Protein AF-A0A8J6E5R3-F1 (afdb_monomer_lite)

pLDDT: mean 82.06, std 11.34, range [52.12, 96.69]

Structure (mmCIF, N/CA/C/O backbone):
data_AF-A0A8J6E5R3-F1
#
_entry.id   AF-A0A8J6E5R3-F1
#
loop_
_atom_site.group_PDB
_atom_site.id
_atom_site.type_symbol
_atom_site.label_atom_id
_atom_site.label_alt_id
_atom_site.label_comp_id
_atom_site.label_asym_id
_atom_site.label_entity_id
_atom_site.label_seq_id
_atom_site.pdbx_PDB_ins_code
_atom_site.Cartn_x
_atom_site.Cartn_y
_atom_site.Cartn_z
_atom_site.occupancy
_atom_site.B_iso_or_equiv
_atom_site.auth_seq_id
_atom_site.auth_comp_id
_atom_site.auth_asym_id
_atom_site.auth_atom_id
_atom_site.pdbx_PDB_model_num
ATOM 1 N N . MET A 1 1 ? -7.416 17.838 -6.329 1.00 61.84 1 MET A N 1
ATOM 2 C CA . MET A 1 1 ? -8.861 17.955 -6.005 1.00 61.84 1 MET A CA 1
ATOM 3 C C . MET A 1 1 ? -9.463 16.686 -5.401 1.00 61.84 1 MET A C 1
ATOM 5 O O . MET A 1 1 ? -10.336 16.827 -4.559 1.00 61.84 1 MET A O 1
ATOM 9 N N . LEU A 1 2 ? -9.018 15.472 -5.758 1.00 75.62 2 LEU A N 1
ATOM 10 C CA . LEU A 1 2 ? -9.624 14.240 -5.230 1.00 75.62 2 LEU A CA 1
ATOM 11 C C . LEU A 1 2 ? -9.575 14.128 -3.698 1.00 75.62 2 LEU A C 1
ATOM 13 O O . LEU A 1 2 ? -10.594 13.839 -3.085 1.00 75.62 2 LEU A O 1
ATOM 17 N N . TRP A 1 3 ? -8.425 14.395 -3.077 1.00 79.75 3 TRP A N 1
ATOM 18 C CA . TRP A 1 3 ? -8.278 14.293 -1.622 1.00 79.75 3 TRP A CA 1
ATOM 19 C C . TRP A 1 3 ? -9.214 15.217 -0.845 1.00 79.75 3 TRP A C 1
ATOM 21 O O . TRP A 1 3 ? -9.721 14.836 0.202 1.00 79.75 3 TRP A O 1
ATOM 31 N N . ALA A 1 4 ? -9.521 16.390 -1.402 1.00 78.50 4 ALA A N 1
ATOM 32 C CA . ALA A 1 4 ? -10.511 17.294 -0.828 1.00 78.50 4 ALA A CA 1
ATOM 33 C C . ALA A 1 4 ? -11.930 16.700 -0.888 1.00 78.50 4 ALA A C 1
ATOM 35 O O . ALA A 1 4 ? -12.687 16.835 0.066 1.00 78.50 4 ALA A O 1
ATOM 36 N N . ALA A 1 5 ? -12.275 16.001 -1.976 1.00 78.38 5 ALA A N 1
ATOM 37 C CA . ALA A 1 5 ? -13.554 15.301 -2.098 1.00 78.38 5 ALA A CA 1
ATOM 38 C C . ALA A 1 5 ? -13.620 14.047 -1.211 1.00 78.38 5 ALA A C 1
ATOM 40 O O . ALA A 1 5 ? -14.664 13.748 -0.651 1.00 78.38 5 ALA A O 1
ATOM 41 N N . LEU A 1 6 ? -12.516 13.318 -1.035 1.00 77.00 6 LEU A N 1
ATOM 42 C CA . LEU A 1 6 ? -12.463 12.184 -0.106 1.00 77.00 6 LEU A CA 1
ATOM 43 C C . LEU A 1 6 ? -12.460 12.624 1.362 1.00 77.00 6 LEU A C 1
ATOM 45 O O . LEU A 1 6 ? -12.917 11.867 2.206 1.00 77.00 6 LEU A O 1
ATOM 49 N N . GLY A 1 7 ? -12.049 13.857 1.671 1.00 73.25 7 GLY A N 1
ATOM 50 C CA . GLY A 1 7 ? -12.169 14.431 3.014 1.00 73.25 7 GLY A CA 1
ATOM 51 C C . GLY A 1 7 ? -13.616 14.581 3.502 1.00 73.25 7 GLY A C 1
ATOM 52 O O . GLY A 1 7 ? -13.850 14.618 4.705 1.00 73.25 7 GLY A O 1
ATOM 53 N N . THR A 1 8 ? -14.606 14.607 2.600 1.00 80.88 8 THR A N 1
ATOM 54 C CA . THR A 1 8 ? -16.035 14.532 2.974 1.00 80.88 8 THR A CA 1
ATOM 55 C C . THR A 1 8 ? -16.535 13.088 3.137 1.00 80.88 8 THR A C 1
ATOM 57 O O . THR A 1 8 ? -17.680 12.873 3.520 1.00 80.88 8 THR A O 1
ATOM 60 N N . TYR A 1 9 ? -15.668 12.134 2.780 1.00 82.25 9 TYR A N 1
ATOM 61 C CA . TYR A 1 9 ? -15.723 10.667 2.742 1.00 82.25 9 TYR A CA 1
ATOM 62 C C . TYR A 1 9 ? -15.114 9.887 3.926 1.00 82.25 9 TYR A C 1
ATOM 64 O O . TYR A 1 9 ? -14.392 8.936 3.621 1.00 82.25 9 TYR A O 1
ATOM 72 N N . PRO A 1 10 ? -15.299 10.217 5.222 1.00 78.50 10 PRO A N 1
ATOM 73 C CA . PRO A 1 10 ? -14.449 9.667 6.294 1.00 78.50 10 PRO A CA 1
ATOM 74 C C . PRO A 1 10 ? -14.535 8.136 6.455 1.00 78.50 10 PRO A C 1
ATOM 76 O O . PRO A 1 10 ? -13.581 7.500 6.902 1.00 78.50 10 PRO A O 1
ATOM 79 N N . ASP A 1 11 ? -15.645 7.530 6.032 1.00 89.19 11 ASP A N 1
ATOM 80 C CA . ASP A 1 11 ? -15.902 6.092 6.169 1.00 89.19 11 ASP A CA 1
ATOM 81 C C . ASP A 1 11 ? -15.591 5.289 4.894 1.00 89.19 11 ASP A C 1
ATOM 83 O O . ASP A 1 11 ? -16.011 4.138 4.753 1.00 89.19 11 ASP A O 1
ATOM 87 N N . VAL A 1 12 ? -14.879 5.873 3.921 1.00 91.62 12 VAL A N 1
ATOM 88 C CA . VAL A 1 12 ? -14.514 5.159 2.689 1.00 91.62 12 VAL A CA 1
ATOM 89 C C . VAL A 1 12 ? -13.593 3.990 3.021 1.00 91.62 12 VAL A C 1
ATOM 91 O O . VAL A 1 12 ? -12.424 4.160 3.352 1.00 91.62 12 VAL A O 1
ATOM 94 N N . GLN A 1 13 ? -14.120 2.778 2.854 1.00 94.88 13 GLN A N 1
ATOM 95 C CA . GLN A 1 13 ? -13.369 1.540 3.066 1.00 94.88 13 GLN A CA 1
ATOM 96 C C . GLN A 1 13 ? -12.666 1.036 1.811 1.00 94.88 13 GLN A C 1
ATOM 98 O O . GLN A 1 13 ? -11.747 0.223 1.889 1.00 94.88 13 GLN A O 1
ATOM 103 N N . THR A 1 14 ? -13.123 1.450 0.632 1.00 94.31 14 THR A N 1
ATOM 104 C CA . THR A 1 14 ? -12.598 0.961 -0.643 1.00 94.31 14 THR A CA 1
ATOM 105 C C . THR A 1 14 ? -12.418 2.116 -1.604 1.00 94.31 14 THR A C 1
ATOM 107 O O . THR A 1 14 ? -13.373 2.823 -1.915 1.00 94.31 14 THR A O 1
ATOM 110 N N . LEU A 1 15 ? -11.192 2.269 -2.093 1.00 91.31 15 LEU A N 1
ATOM 111 C CA . LEU A 1 15 ? -10.828 3.258 -3.093 1.00 91.31 15 LEU A CA 1
ATOM 112 C C . LEU A 1 15 ? -10.280 2.531 -4.318 1.00 91.31 15 LEU A C 1
ATOM 114 O O . LEU A 1 15 ? -9.306 1.782 -4.224 1.00 91.31 15 LEU A O 1
ATOM 118 N N . ALA A 1 16 ? -10.914 2.754 -5.464 1.00 91.12 16 ALA A N 1
ATOM 119 C CA . ALA A 1 16 ? -10.461 2.245 -6.748 1.00 91.12 16 ALA A CA 1
ATOM 120 C C . ALA A 1 16 ? -10.243 3.414 -7.709 1.00 91.12 16 ALA A C 1
ATOM 122 O O . ALA A 1 16 ? -11.154 4.210 -7.932 1.00 91.12 16 ALA A O 1
ATOM 123 N N . VAL A 1 17 ? -9.039 3.515 -8.271 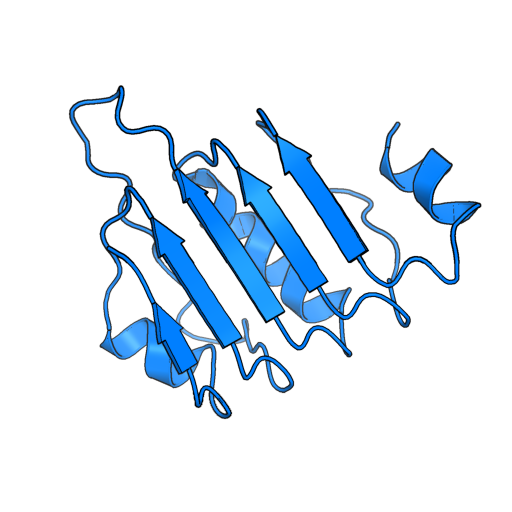1.00 85.12 17 VAL A N 1
ATOM 124 C CA . VAL A 1 17 ? -8.651 4.573 -9.212 1.00 85.12 17 VAL A CA 1
ATOM 125 C C . VAL A 1 17 ? -8.030 3.928 -10.448 1.00 85.12 17 VAL A C 1
ATOM 127 O O . VAL A 1 17 ? -7.215 3.017 -10.334 1.00 85.12 17 VAL A O 1
ATOM 130 N N . THR A 1 18 ? -8.441 4.376 -11.634 1.00 81.94 18 THR A N 1
ATOM 131 C CA . THR A 1 18 ? -7.933 3.909 -12.937 1.00 81.94 18 THR A CA 1
ATOM 132 C C . THR A 1 18 ? -7.383 5.108 -13.706 1.00 81.94 18 THR A C 1
ATOM 134 O O . THR A 1 18 ? -8.021 6.157 -13.670 1.00 81.94 18 THR A O 1
ATOM 137 N N . TYR A 1 19 ? -6.245 4.945 -14.392 1.00 68.25 19 TYR A N 1
ATOM 138 C CA . TYR A 1 19 ? -5.472 5.992 -15.086 1.00 68.25 19 TYR A CA 1
ATOM 139 C C . TYR A 1 19 ? -4.937 7.081 -14.173 1.00 68.25 19 TYR A C 1
ATOM 141 O O . TYR A 1 19 ? -5.596 8.100 -13.958 1.00 68.25 19 TYR A O 1
ATOM 149 N N . SER A 1 20 ? -3.707 6.934 -13.683 1.00 58.88 20 SER A N 1
ATOM 150 C CA . SER A 1 20 ? -3.211 7.993 -12.823 1.00 58.88 20 SER A CA 1
ATOM 151 C C . SER A 1 20 ? -1.696 8.084 -12.722 1.00 58.88 20 SER A C 1
ATOM 153 O O . SER A 1 20 ? -1.056 7.324 -11.997 1.00 58.88 20 SER A O 1
ATOM 155 N N . SER A 1 21 ? -1.174 9.169 -13.292 1.00 64.94 21 SER A N 1
ATOM 156 C CA . SER A 1 21 ? -0.211 10.037 -12.610 1.00 64.94 21 SER A CA 1
ATOM 157 C C . SER A 1 21 ? -0.849 10.575 -11.315 1.00 64.94 21 SER A C 1
ATOM 159 O O . SER A 1 21 ? -1.190 11.756 -11.207 1.00 64.94 21 SER A O 1
ATOM 161 N N . PHE A 1 22 ? -1.174 9.675 -10.383 1.00 71.94 22 PHE A N 1
ATOM 162 C CA . PHE A 1 22 ? -1.925 10.032 -9.193 1.00 71.94 22 PHE A CA 1
ATOM 163 C C . PHE A 1 22 ? -1.010 10.762 -8.245 1.00 71.94 22 PHE A C 1
ATOM 165 O O . PHE A 1 22 ? -0.006 10.216 -7.790 1.00 71.94 22 PHE A O 1
ATOM 172 N N . ASP A 1 23 ? -1.391 11.980 -7.915 1.00 78.62 23 ASP A N 1
ATOM 173 C CA . ASP A 1 23 ? -0.665 12.723 -6.919 1.00 78.62 23 ASP A CA 1
ATOM 174 C C . ASP A 1 23 ? -1.186 12.358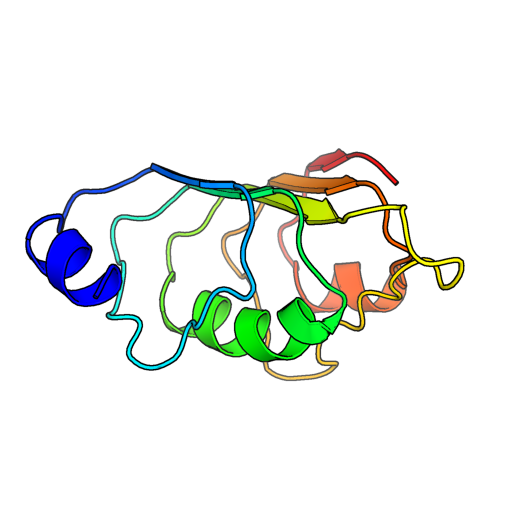 -5.526 1.00 78.62 23 ASP A C 1
ATOM 176 O O . ASP A 1 23 ? -2.301 12.716 -5.140 1.00 78.62 23 ASP A O 1
ATOM 180 N N . PHE A 1 24 ? -0.372 11.625 -4.771 1.00 82.31 24 PHE A N 1
ATOM 181 C CA . PHE A 1 24 ? -0.614 11.346 -3.355 1.00 82.31 24 PHE A CA 1
ATOM 182 C C . PHE A 1 24 ? -0.192 12.514 -2.448 1.00 82.31 24 PHE A C 1
ATOM 184 O O . PHE A 1 24 ? -0.360 12.437 -1.228 1.00 82.31 24 PHE A O 1
ATOM 191 N N . SER A 1 25 ? 0.319 13.619 -3.008 1.00 82.00 25 SER A N 1
ATOM 192 C CA . SER A 1 25 ? 0.562 14.838 -2.244 1.00 82.00 25 SER A CA 1
ATOM 193 C C . SER A 1 25 ? -0.749 15.364 -1.650 1.00 82.00 25 SER A C 1
ATOM 195 O O . SER A 1 25 ? -1.808 15.385 -2.282 1.00 82.00 25 SER A O 1
ATOM 197 N N . GLY A 1 26 ? -0.698 15.729 -0.368 1.00 84.38 26 GLY A N 1
ATOM 198 C CA . GLY A 1 26 ? -1.879 16.187 0.363 1.00 84.38 26 GLY A CA 1
ATOM 199 C C . GLY A 1 26 ? -2.921 15.102 0.662 1.00 84.38 26 GLY A C 1
ATOM 200 O O . GLY A 1 26 ? -4.031 15.455 1.055 1.00 84.38 26 GLY A O 1
ATOM 201 N N . MET A 1 27 ? -2.593 13.811 0.505 1.00 87.38 27 MET A N 1
ATOM 202 C CA . MET A 1 27 ? -3.454 12.715 0.955 1.00 87.38 27 MET A CA 1
ATOM 203 C C . MET A 1 27 ? -3.730 12.839 2.469 1.00 87.38 27 MET A C 1
ATOM 205 O O . MET A 1 27 ? -2.768 12.858 3.251 1.00 87.38 27 MET A O 1
ATOM 209 N N . PRO A 1 28 ? -5.007 12.940 2.897 1.00 88.94 28 PRO A N 1
ATOM 210 C CA . PRO A 1 28 ? -5.367 12.958 4.308 1.00 88.94 28 PRO A CA 1
ATOM 211 C C . PRO A 1 28 ? -5.120 11.586 4.933 1.00 88.94 28 PRO A C 1
ATOM 213 O O . PRO A 1 28 ? -4.860 10.601 4.245 1.00 88.94 28 PRO A O 1
ATOM 216 N N . GLU A 1 29 ? -5.205 11.523 6.254 1.00 90.25 29 GLU A N 1
ATOM 217 C CA . GLU A 1 29 ? -5.273 10.242 6.946 1.00 90.25 29 GLU A CA 1
ATOM 218 C C . GLU A 1 29 ? -6.605 9.553 6.619 1.00 90.25 29 GLU A C 1
ATOM 220 O O . GLU A 1 29 ? -7.661 10.185 6.604 1.00 90.25 29 GLU A O 1
ATOM 225 N N . MET A 1 30 ? -6.527 8.274 6.264 1.00 90.25 30 MET A N 1
ATOM 226 C CA . MET A 1 30 ? -7.630 7.454 5.771 1.00 90.25 30 MET A CA 1
ATOM 227 C C . MET A 1 30 ? -7.805 6.252 6.703 1.00 90.25 30 MET A C 1
ATOM 229 O O . MET A 1 30 ? -7.557 5.107 6.321 1.00 90.25 30 MET A O 1
ATOM 233 N N . ASP A 1 31 ? -8.230 6.520 7.938 1.00 91.19 31 ASP A N 1
ATOM 234 C CA . ASP A 1 31 ? -8.335 5.517 9.010 1.00 91.19 31 ASP A CA 1
ATOM 235 C C . ASP A 1 31 ? -9.296 4.368 8.690 1.00 91.19 31 ASP A C 1
ATOM 237 O O . ASP A 1 31 ? -9.123 3.255 9.180 1.00 91.19 31 ASP A O 1
ATOM 241 N N . SER A 1 32 ? -10.288 4.615 7.835 1.00 93.06 32 SER A N 1
ATOM 242 C CA . SER A 1 32 ? -11.293 3.622 7.446 1.00 93.06 32 SER A CA 1
ATOM 243 C C . SER A 1 32 ? -10.908 2.813 6.205 1.00 93.06 32 SER A C 1
ATOM 245 O O . SER A 1 32 ? -11.573 1.822 5.893 1.00 93.06 32 SER A O 1
ATOM 247 N N . LEU A 1 33 ? -9.868 3.217 5.464 1.00 94.38 33 LEU A N 1
ATOM 248 C CA . LEU A 1 33 ? -9.555 2.620 4.168 1.00 94.38 33 LEU A CA 1
ATOM 249 C C . LEU A 1 33 ? -8.874 1.261 4.341 1.00 94.38 33 LEU A C 1
ATOM 251 O O . LEU A 1 33 ? -7.715 1.168 4.736 1.00 94.38 33 LEU A O 1
ATOM 255 N N . THR A 1 34 ? -9.587 0.200 3.966 1.00 96.62 34 THR A N 1
ATOM 256 C CA . THR A 1 34 ? -9.111 -1.187 4.083 1.00 96.62 34 THR A CA 1
ATOM 257 C C . THR A 1 34 ? -8.693 -1.788 2.748 1.00 96.62 34 THR A C 1
ATOM 259 O O . THR A 1 34 ? -7.925 -2.751 2.723 1.00 96.62 34 THR A O 1
ATOM 262 N N . ARG A 1 35 ? -9.166 -1.230 1.625 1.00 96.56 35 ARG A N 1
ATOM 263 C CA . ARG A 1 35 ? -8.875 -1.734 0.277 1.00 96.56 35 ARG A CA 1
ATOM 264 C C . ARG A 1 35 ? -8.505 -0.611 -0.683 1.00 96.56 35 ARG A C 1
ATOM 266 O O . ARG A 1 35 ? -9.283 0.323 -0.882 1.00 96.56 35 ARG A O 1
ATOM 273 N N . LEU A 1 36 ? -7.357 -0.757 -1.337 1.00 93.62 36 LEU A N 1
ATOM 274 C CA . LEU A 1 36 ? -6.869 0.161 -2.362 1.00 93.62 36 LEU A CA 1
ATOM 275 C C . LEU A 1 36 ? -6.619 -0.597 -3.665 1.00 93.62 36 LEU A C 1
ATOM 277 O O . LEU A 1 36 ? -5.864 -1.565 -3.689 1.00 93.62 36 LEU A O 1
ATOM 281 N N . SER A 1 37 ? -7.228 -0.139 -4.756 1.00 93.00 37 SER A N 1
ATOM 282 C CA . SER A 1 37 ? -6.970 -0.653 -6.100 1.00 93.00 37 SER A CA 1
ATOM 283 C C . SER A 1 37 ? -6.544 0.484 -7.015 1.00 93.00 37 SER A C 1
ATOM 285 O O . SER A 1 37 ? -7.341 1.368 -7.321 1.00 93.00 37 SER A O 1
ATOM 287 N N . LEU A 1 38 ? -5.308 0.434 -7.494 1.00 88.94 38 LEU A N 1
ATOM 288 C CA . LEU A 1 38 ? -4.776 1.361 -8.481 1.00 88.94 38 LEU A CA 1
ATOM 289 C C . LEU A 1 38 ? -4.550 0.606 -9.787 1.00 88.94 38 LEU A C 1
ATOM 291 O O . LEU A 1 38 ? -3.878 -0.426 -9.818 1.00 88.94 38 LEU A O 1
ATOM 295 N N . ALA A 1 39 ? -5.148 1.098 -10.863 1.00 87.56 39 ALA A N 1
ATOM 296 C CA . ALA A 1 39 ? -4.988 0.542 -12.193 1.00 87.56 39 ALA A CA 1
ATOM 297 C C . ALA A 1 39 ? -4.309 1.547 -13.118 1.00 87.56 39 ALA A C 1
ATOM 299 O O . ALA A 1 39 ? -4.566 2.748 -13.050 1.00 87.56 39 ALA A O 1
ATOM 300 N N . GLN A 1 40 ? -3.478 1.014 -14.011 1.00 84.44 40 GLN A N 1
ATOM 301 C CA . GLN A 1 40 ? -2.631 1.774 -14.924 1.00 84.44 40 GLN A CA 1
ATOM 302 C C . GLN A 1 40 ? -1.650 2.688 -14.180 1.00 84.44 40 GLN A C 1
ATOM 304 O O . GLN A 1 40 ? -1.514 3.872 -14.482 1.00 84.44 40 GLN A O 1
ATOM 309 N N . CYS A 1 41 ? -0.983 2.111 -13.179 1.00 79.81 41 CYS A N 1
ATOM 310 C CA . CYS A 1 41 ? 0.141 2.719 -12.482 1.00 79.81 41 CYS A CA 1
ATOM 311 C C . CYS A 1 41 ? 1.360 2.853 -13.405 1.00 79.81 41 CYS A C 1
ATOM 313 O O . CYS A 1 41 ? 1.603 1.990 -14.252 1.00 79.81 41 CYS A O 1
ATOM 315 N N . SER A 1 42 ? 2.157 3.897 -13.176 1.00 77.12 42 SER A N 1
ATOM 316 C CA . SER A 1 42 ? 3.517 4.036 -13.703 1.00 77.12 42 SER A CA 1
ATOM 317 C C . SER A 1 42 ? 4.550 3.566 -12.670 1.00 77.12 42 SER A C 1
ATOM 319 O O . SER A 1 42 ? 4.231 3.383 -11.490 1.00 77.12 42 SER A O 1
ATOM 321 N N . ALA A 1 43 ? 5.810 3.409 -13.089 1.00 67.38 43 ALA A N 1
ATOM 322 C CA . ALA A 1 43 ? 6.922 3.073 -12.193 1.00 67.38 43 ALA A CA 1
ATOM 323 C C . ALA A 1 43 ? 7.117 4.081 -11.035 1.00 67.38 43 ALA A C 1
ATOM 325 O O . ALA A 1 43 ? 7.662 3.726 -9.991 1.00 67.38 43 ALA A O 1
ATOM 326 N N . GLU A 1 44 ? 6.630 5.319 -11.177 1.00 72.12 44 GLU A N 1
ATOM 327 C CA . GLU A 1 44 ? 6.758 6.385 -10.171 1.00 72.12 44 GLU A CA 1
ATOM 328 C C . GLU A 1 44 ? 5.915 6.146 -8.905 1.00 72.12 44 GLU A C 1
ATOM 330 O O . GLU A 1 44 ? 6.141 6.791 -7.879 1.00 72.12 44 GLU A O 1
ATOM 335 N N . ILE A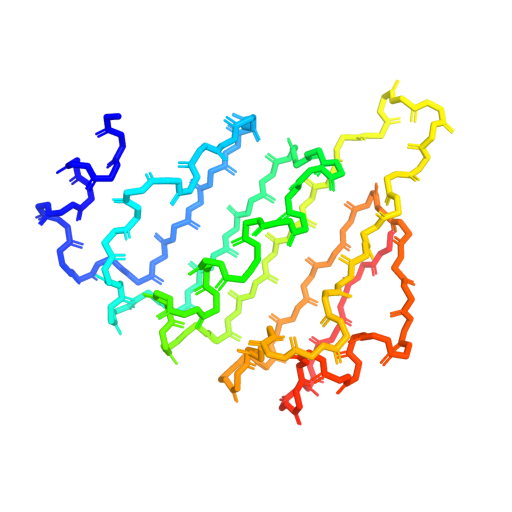 1 45 ? 4.994 5.172 -8.926 1.00 79.38 45 ILE A N 1
ATOM 336 C CA . ILE A 1 45 ? 4.145 4.836 -7.773 1.00 79.38 45 ILE A CA 1
ATOM 337 C C . ILE A 1 45 ? 4.950 4.432 -6.528 1.00 79.38 45 ILE A C 1
ATOM 339 O O . ILE A 1 45 ? 4.466 4.590 -5.409 1.00 79.38 45 ILE A O 1
ATOM 343 N N . ALA A 1 46 ? 6.189 3.957 -6.698 1.00 75.19 46 ALA A N 1
ATOM 344 C CA . ALA A 1 46 ? 7.082 3.576 -5.605 1.00 75.19 46 ALA A CA 1
ATOM 345 C C . ALA A 1 46 ? 7.240 4.682 -4.546 1.00 75.19 46 ALA A C 1
ATOM 347 O O . ALA A 1 46 ? 7.180 4.404 -3.347 1.00 75.19 46 ALA A O 1
ATOM 348 N N . GLY A 1 47 ? 7.380 5.943 -4.975 1.00 76.06 47 GLY A N 1
ATOM 349 C CA . GLY A 1 47 ? 7.486 7.080 -4.055 1.00 76.06 47 GLY A CA 1
ATOM 350 C C . GLY A 1 47 ? 6.193 7.328 -3.277 1.00 76.06 47 GLY A C 1
ATOM 351 O O . GLY A 1 47 ? 6.219 7.699 -2.105 1.00 76.06 47 GLY A O 1
ATOM 352 N N . SER A 1 48 ? 5.050 7.055 -3.902 1.00 83.44 48 SER A N 1
ATOM 353 C CA . SER A 1 48 ? 3.736 7.210 -3.288 1.00 83.44 48 SER A CA 1
ATOM 354 C C . SER A 1 48 ? 3.385 6.107 -2.295 1.00 83.44 48 SER A C 1
ATOM 356 O O . SER A 1 48 ? 2.588 6.349 -1.389 1.00 83.44 48 SER A O 1
ATOM 358 N N . LEU A 1 49 ? 3.981 4.916 -2.412 1.00 85.06 49 LEU A N 1
ATOM 359 C CA . LEU A 1 49 ? 3.740 3.820 -1.469 1.00 85.06 49 LEU A CA 1
ATOM 360 C C . LEU A 1 49 ? 4.114 4.203 -0.033 1.00 85.06 49 LEU A C 1
ATOM 362 O O . LEU A 1 49 ? 3.398 3.815 0.885 1.00 85.06 49 LEU A O 1
ATOM 366 N N . VAL A 1 50 ? 5.144 5.037 0.163 1.00 84.75 50 VAL A N 1
ATOM 367 C CA . VAL A 1 50 ? 5.511 5.574 1.491 1.00 84.75 50 VAL A CA 1
ATOM 368 C C . VAL A 1 50 ? 4.400 6.452 2.055 1.00 84.75 50 VAL A C 1
ATOM 370 O O . VAL A 1 50 ? 4.059 6.378 3.234 1.00 84.75 50 VAL A O 1
ATOM 373 N N . THR A 1 51 ? 3.807 7.296 1.215 1.00 87.38 51 THR A N 1
ATOM 374 C CA . THR A 1 51 ? 2.684 8.135 1.630 1.00 87.38 51 THR A CA 1
ATOM 375 C C . THR A 1 51 ? 1.470 7.279 1.975 1.00 87.38 51 THR A C 1
ATOM 377 O O . THR A 1 51 ? 0.867 7.490 3.023 1.00 87.38 51 THR A O 1
ATOM 380 N N . ILE A 1 52 ? 1.147 6.280 1.147 1.00 89.38 52 ILE A N 1
ATOM 381 C CA . ILE A 1 52 ? 0.015 5.375 1.384 1.00 89.38 52 ILE A CA 1
ATOM 382 C C . ILE A 1 52 ? 0.215 4.597 2.688 1.00 89.38 52 ILE A C 1
ATOM 384 O O . ILE A 1 52 ? -0.708 4.553 3.498 1.00 89.38 52 ILE A O 1
ATOM 388 N N . SER A 1 53 ? 1.406 4.032 2.926 1.00 87.88 53 SER A N 1
ATOM 389 C CA . SER A 1 53 ? 1.688 3.259 4.143 1.00 87.88 53 SER A CA 1
ATOM 390 C C . SER A 1 53 ? 1.508 4.090 5.411 1.00 87.88 53 SER A C 1
ATOM 392 O O . SER A 1 53 ? 1.012 3.589 6.414 1.00 87.88 53 SER A O 1
ATOM 394 N N . ASN A 1 54 ? 1.857 5.377 5.352 1.00 88.56 54 ASN A N 1
ATOM 395 C CA . ASN A 1 54 ? 1.746 6.283 6.493 1.00 88.56 54 ASN A CA 1
ATOM 396 C C . ASN A 1 54 ? 0.334 6.849 6.692 1.00 88.56 54 ASN A C 1
ATOM 398 O O . ASN A 1 54 ? 0.015 7.292 7.788 1.00 88.56 54 ASN A O 1
ATOM 402 N N . ARG A 1 55 ? -0.492 6.893 5.640 1.00 91.00 55 ARG A N 1
ATOM 403 C CA . ARG A 1 55 ? -1.830 7.507 5.674 1.00 91.00 55 ARG A CA 1
ATOM 404 C C . ARG A 1 55 ? -2.975 6.499 5.726 1.00 91.00 55 ARG A C 1
ATOM 406 O O . ARG A 1 55 ? -4.099 6.911 5.975 1.00 91.00 55 ARG A O 1
ATOM 413 N N . CYS A 1 56 ? -2.719 5.212 5.488 1.00 92.38 56 CYS A N 1
ATOM 414 C CA . CYS A 1 56 ? -3.736 4.154 5.481 1.00 92.38 56 CYS A CA 1
ATOM 415 C C . CYS A 1 56 ? -3.390 3.052 6.499 1.00 92.38 56 CYS A C 1
ATOM 417 O O . CYS A 1 56 ? -3.024 1.942 6.098 1.00 92.38 56 CYS A O 1
ATOM 419 N N . PRO A 1 57 ? -3.486 3.318 7.813 1.00 91.50 57 PRO A N 1
ATOM 420 C CA . PRO A 1 57 ? -3.035 2.378 8.844 1.00 91.50 57 PRO A CA 1
ATOM 421 C C . PRO A 1 57 ? -3.827 1.058 8.870 1.00 91.50 57 PRO A C 1
ATOM 423 O O . PRO A 1 57 ? -3.301 0.038 9.312 1.00 91.50 57 PRO A O 1
ATOM 426 N N . GLN A 1 58 ? -5.073 1.064 8.382 1.00 94.25 58 GLN A N 1
ATOM 427 C CA . GLN A 1 58 ? -5.964 -0.105 8.329 1.00 94.25 58 GLN A CA 1
ATOM 428 C C . GLN A 1 58 ? -5.971 -0.813 6.965 1.00 94.25 58 GLN A C 1
ATOM 430 O O . GLN A 1 58 ? -6.809 -1.687 6.729 1.00 94.25 58 GLN A O 1
ATOM 435 N N . LEU A 1 59 ? -5.068 -0.448 6.047 1.00 95.25 59 LEU A N 1
ATOM 436 C CA . LEU A 1 59 ? -5.050 -1.042 4.716 1.00 95.25 59 LEU A CA 1
ATOM 437 C C . LEU A 1 59 ? -4.730 -2.539 4.810 1.00 95.25 59 LEU A C 1
ATOM 439 O O . LEU A 1 59 ? -3.645 -2.919 5.240 1.00 95.25 59 LEU A O 1
ATOM 443 N N . ALA A 1 60 ? -5.677 -3.374 4.388 1.00 96.69 60 ALA A N 1
ATOM 444 C CA . ALA A 1 60 ? -5.595 -4.831 4.470 1.00 96.69 60 ALA A CA 1
ATOM 445 C C . ALA A 1 60 ? -5.388 -5.484 3.096 1.00 96.69 60 ALA A C 1
ATOM 447 O O . ALA A 1 60 ? -4.729 -6.517 2.994 1.00 96.69 60 ALA A O 1
ATOM 448 N N . ALA A 1 61 ? -5.907 -4.863 2.032 1.00 96.62 61 ALA A N 1
ATOM 449 C CA . ALA A 1 61 ? -5.731 -5.351 0.671 1.00 96.62 61 ALA A CA 1
ATOM 450 C C . ALA A 1 61 ? -5.269 -4.248 -0.282 1.00 96.62 61 ALA A C 1
ATOM 452 O O . ALA A 1 61 ? -5.830 -3.146 -0.314 1.00 96.62 61 ALA A O 1
ATOM 453 N N . MET A 1 62 ? -4.282 -4.579 -1.110 1.00 93.94 62 MET A N 1
ATOM 454 C CA . MET A 1 62 ? -3.733 -3.690 -2.123 1.00 93.94 62 MET A CA 1
ATOM 455 C C . MET A 1 62 ? -3.683 -4.385 -3.483 1.00 93.94 62 MET A C 1
ATOM 457 O O . MET A 1 62 ? -3.173 -5.494 -3.616 1.00 93.94 62 MET A O 1
ATOM 461 N N . LYS A 1 63 ? -4.172 -3.700 -4.516 1.00 93.06 63 LYS A N 1
ATOM 462 C CA . LYS A 1 63 ? -4.030 -4.113 -5.912 1.00 93.06 63 LYS A CA 1
ATOM 463 C C . LYS A 1 63 ? -3.370 -3.005 -6.721 1.00 93.06 63 LYS A C 1
ATOM 465 O O . LYS A 1 63 ? -3.906 -1.901 -6.772 1.00 93.06 63 LYS A O 1
ATOM 470 N N . LEU A 1 64 ? -2.257 -3.312 -7.382 1.00 88.75 64 LEU A N 1
ATOM 471 C CA . LEU A 1 64 ? -1.557 -2.409 -8.296 1.00 88.75 64 LEU A CA 1
ATOM 472 C C . LEU A 1 64 ? -1.451 -3.070 -9.673 1.00 88.75 64 LEU A C 1
ATOM 474 O O . LEU A 1 64 ? -0.847 -4.129 -9.820 1.00 88.75 64 LEU A O 1
ATOM 478 N N . SER A 1 65 ? -2.040 -2.447 -10.688 1.00 87.88 65 SER A N 1
ATOM 479 C CA . SER A 1 65 ? -1.925 -2.883 -12.080 1.00 87.88 65 SER A CA 1
ATOM 480 C C . SER A 1 65 ? -1.198 -1.811 -12.874 1.00 87.88 65 SER A C 1
ATOM 482 O O . SER A 1 65 ? -1.650 -0.672 -12.910 1.00 87.88 65 SER A O 1
ATOM 484 N N . PHE A 1 66 ? -0.108 -2.166 -13.536 1.00 82.88 66 PHE A N 1
ATOM 485 C CA . PHE A 1 66 ? 0.739 -1.249 -14.294 1.00 82.88 66 PHE A CA 1
ATOM 486 C C . PHE A 1 66 ? 0.392 -1.277 -15.782 1.00 82.88 66 PHE A C 1
ATOM 488 O O . PHE A 1 66 ? -0.140 -2.268 -16.290 1.00 82.88 66 PHE A O 1
ATOM 495 N N . THR A 1 67 ? 0.664 -0.179 -16.488 1.00 76.19 67 THR A N 1
ATOM 496 C CA . THR A 1 67 ? 0.569 -0.159 -17.952 1.00 76.19 67 THR A CA 1
ATOM 497 C C . THR A 1 67 ? 1.780 -0.856 -18.568 1.00 76.19 67 THR A C 1
ATOM 499 O O . THR A 1 67 ? 2.920 -0.533 -18.255 1.00 76.19 67 THR A O 1
ATOM 502 N N . THR A 1 68 ? 1.540 -1.805 -19.471 1.00 60.56 68 THR A N 1
ATOM 503 C CA . THR A 1 68 ? 2.579 -2.606 -20.146 1.00 60.56 68 THR A CA 1
ATOM 504 C C . THR A 1 68 ? 3.064 -1.991 -21.467 1.00 60.56 68 THR A C 1
ATOM 506 O O . THR A 1 68 ? 3.639 -2.698 -22.288 1.00 60.56 68 THR A O 1
ATOM 509 N N . ASN A 1 69 ? 2.749 -0.720 -21.737 1.00 55.50 69 ASN A N 1
ATOM 510 C CA . ASN A 1 69 ? 2.942 -0.089 -23.047 1.00 55.50 69 ASN A CA 1
ATOM 511 C C . ASN A 1 69 ? 4.317 0.566 -23.255 1.00 55.50 69 ASN A C 1
ATOM 513 O O . ASN A 1 69 ? 4.609 0.928 -24.389 1.00 55.50 69 ASN A O 1
ATOM 517 N N . ASP A 1 70 ? 5.154 0.667 -22.221 1.00 52.12 70 ASP A N 1
ATOM 518 C CA . ASP A 1 70 ? 6.567 1.026 -22.367 1.00 52.12 70 ASP A CA 1
ATOM 519 C C . ASP A 1 70 ? 7.434 -0.231 -22.229 1.00 52.12 70 ASP A C 1
ATOM 521 O O . ASP A 1 70 ? 7.279 -1.018 -21.295 1.00 52.12 70 ASP A O 1
ATOM 525 N N . GLU A 1 71 ? 8.358 -0.428 -23.169 1.00 52.62 71 GLU A N 1
ATOM 526 C CA . GLU A 1 71 ? 9.254 -1.594 -23.283 1.00 52.62 71 GLU A CA 1
ATOM 527 C C . GLU A 1 71 ? 10.116 -1.853 -22.031 1.00 52.62 71 GLU A C 1
ATOM 529 O O . GLU A 1 71 ? 10.691 -2.930 -21.851 1.00 52.62 71 GLU A O 1
ATOM 534 N N . THR A 1 72 ? 10.170 -0.893 -21.112 1.00 56.59 72 THR A N 1
ATOM 535 C CA . THR A 1 72 ? 10.630 -1.080 -19.744 1.00 56.59 72 THR A CA 1
ATOM 536 C C . THR A 1 72 ? 9.490 -1.626 -18.899 1.00 56.59 72 THR A C 1
ATOM 538 O O . THR A 1 72 ? 8.655 -0.871 -18.400 1.00 56.59 72 THR A O 1
ATOM 541 N N . VAL A 1 73 ? 9.476 -2.941 -18.672 1.00 57.09 73 VAL A N 1
ATOM 542 C CA . VAL A 1 73 ? 8.688 -3.513 -17.576 1.00 57.09 73 VAL A CA 1
ATOM 543 C C . VAL A 1 73 ? 8.968 -2.678 -16.328 1.00 57.09 73 VAL A C 1
ATOM 545 O O . VAL A 1 73 ? 10.115 -2.631 -15.881 1.00 57.09 73 VAL A O 1
ATOM 548 N N . SER A 1 74 ? 7.948 -1.979 -15.817 1.00 65.25 74 SER A N 1
ATOM 549 C CA . SER A 1 74 ? 8.100 -1.078 -14.676 1.00 65.25 74 SER A CA 1
ATOM 550 C C . SER A 1 74 ? 8.631 -1.903 -13.512 1.00 65.25 74 SER A C 1
ATOM 552 O O . SER A 1 74 ? 7.925 -2.761 -12.977 1.00 65.25 74 SER A O 1
ATOM 554 N N . GLN A 1 75 ? 9.908 -1.724 -13.178 1.00 75.69 75 GLN A N 1
ATOM 555 C CA . GLN A 1 75 ? 10.466 -2.320 -11.979 1.00 75.69 75 GLN A CA 1
ATOM 556 C C . GLN A 1 75 ? 9.866 -1.557 -10.802 1.00 75.69 75 GLN A C 1
ATOM 558 O O . GLN A 1 75 ? 10.181 -0.388 -10.583 1.00 75.69 75 GLN A O 1
ATOM 563 N N . LEU A 1 76 ? 8.967 -2.207 -10.069 1.00 77.12 76 LEU A N 1
ATOM 564 C CA . LEU A 1 76 ? 8.454 -1.683 -8.820 1.00 77.12 76 LEU A CA 1
ATOM 565 C C . LEU A 1 76 ? 9.527 -1.888 -7.754 1.00 77.12 76 LEU A C 1
ATOM 567 O O . LEU A 1 76 ? 9.715 -2.989 -7.237 1.00 77.12 76 LEU A O 1
ATOM 571 N N . THR A 1 77 ? 10.237 -0.815 -7.432 1.00 76.38 77 THR A N 1
ATOM 572 C CA . THR A 1 77 ? 11.180 -0.801 -6.316 1.00 76.38 77 THR A CA 1
ATOM 573 C C . THR A 1 77 ? 10.431 -0.395 -5.059 1.00 76.38 77 THR A C 1
ATOM 575 O O . THR A 1 77 ? 10.005 0.752 -4.933 1.00 76.38 77 THR A O 1
ATOM 578 N N . LEU A 1 78 ? 10.258 -1.326 -4.123 1.00 76.56 78 LEU A N 1
ATOM 579 C CA . LEU A 1 78 ? 9.722 -0.985 -2.811 1.00 76.56 78 LEU A CA 1
ATOM 580 C C . LEU A 1 78 ? 10.841 -0.359 -1.963 1.00 76.56 78 LEU A C 1
ATOM 582 O O . LEU A 1 78 ? 11.984 -0.818 -2.031 1.00 76.56 78 LEU A O 1
ATOM 586 N N . PRO A 1 79 ? 10.561 0.693 -1.179 1.00 67.88 79 PRO A N 1
ATOM 587 C CA . PRO A 1 79 ? 11.579 1.317 -0.346 1.00 67.88 79 PRO A CA 1
ATOM 588 C C . PRO A 1 79 ? 12.098 0.319 0.709 1.00 67.88 79 PRO A C 1
ATOM 590 O O . PRO A 1 79 ? 11.289 -0.231 1.458 1.00 67.88 79 PRO A O 1
ATOM 593 N N . PRO A 1 80 ? 13.424 0.113 0.826 1.00 57.38 80 PRO A N 1
ATOM 594 C CA . PRO A 1 80 ? 14.012 -0.939 1.666 1.00 57.38 80 PRO A CA 1
ATOM 595 C C . PRO A 1 80 ? 13.843 -0.713 3.179 1.00 57.38 80 PRO A C 1
ATOM 597 O O . PRO A 1 80 ? 14.060 -1.623 3.974 1.00 57.38 80 PRO A O 1
ATOM 600 N N . THR A 1 81 ? 13.457 0.492 3.607 1.00 57.72 81 THR A N 1
ATOM 601 C CA . THR A 1 81 ? 13.276 0.840 5.023 1.00 57.72 81 THR A CA 1
ATOM 602 C C . THR A 1 81 ? 12.155 1.865 5.188 1.00 57.72 81 THR A C 1
ATOM 604 O O . THR A 1 81 ? 12.179 2.909 4.540 1.00 57.72 81 THR A O 1
ATOM 607 N N . GLY A 1 82 ? 11.192 1.593 6.075 1.00 57.47 82 GLY A N 1
ATOM 608 C CA . GLY A 1 82 ? 10.164 2.556 6.506 1.00 57.47 82 GLY A CA 1
ATOM 609 C C . GLY A 1 82 ? 8.839 2.531 5.736 1.00 57.47 82 GLY A C 1
ATOM 610 O O . GLY A 1 82 ? 7.877 3.144 6.184 1.00 57.47 82 GLY A O 1
ATOM 611 N N . CYS A 1 83 ? 8.751 1.793 4.628 1.00 62.69 83 CYS A N 1
ATOM 612 C CA . CYS A 1 83 ? 7.511 1.593 3.880 1.00 62.69 83 CYS A CA 1
ATOM 613 C C . CYS A 1 83 ? 6.905 0.239 4.267 1.00 62.69 83 CYS A C 1
ATOM 615 O O . CYS A 1 83 ? 7.079 -0.767 3.579 1.00 62.69 83 CYS A O 1
ATOM 617 N N . LEU A 1 84 ? 6.294 0.209 5.450 1.00 75.06 84 LEU A N 1
ATOM 618 C CA . LEU A 1 84 ? 5.679 -0.987 6.009 1.00 75.06 84 LEU A CA 1
ATOM 619 C C . LEU A 1 84 ? 4.173 -0.897 5.823 1.00 75.06 84 LEU A C 1
ATOM 621 O O . LEU A 1 84 ? 3.549 0.063 6.261 1.00 75.06 84 LEU A O 1
ATOM 625 N N . PHE A 1 85 ? 3.593 -1.929 5.229 1.00 88.19 85 PHE A N 1
ATOM 626 C CA . PHE A 1 85 ? 2.157 -2.154 5.207 1.00 88.19 85 PHE A CA 1
ATOM 627 C C . PHE A 1 85 ? 1.823 -3.212 6.267 1.00 88.19 85 PHE A C 1
ATOM 629 O O . PHE A 1 85 ? 1.642 -4.386 5.938 1.00 88.19 85 PHE A O 1
ATOM 636 N N . PRO A 1 86 ? 1.791 -2.843 7.564 1.00 86.06 86 PRO A N 1
ATOM 637 C CA . PRO A 1 86 ? 1.744 -3.809 8.660 1.00 86.06 86 PRO A CA 1
ATOM 638 C C . PRO A 1 86 ? 0.436 -4.601 8.712 1.00 86.06 86 PRO A C 1
ATOM 640 O O . PRO A 1 86 ? 0.407 -5.668 9.319 1.00 86.06 86 PRO A O 1
ATOM 643 N N . ALA A 1 87 ? -0.635 -4.073 8.117 1.00 92.25 87 ALA A N 1
ATOM 644 C CA . ALA A 1 87 ? -1.955 -4.688 8.099 1.00 92.25 87 ALA A CA 1
ATOM 645 C C . ALA A 1 87 ? -2.281 -5.400 6.776 1.00 92.25 87 ALA A C 1
ATOM 647 O O . ALA A 1 87 ? -3.249 -6.156 6.741 1.00 92.25 87 ALA A O 1
ATOM 648 N N . VAL A 1 88 ? -1.484 -5.211 5.715 1.00 94.19 88 VAL A N 1
ATOM 649 C CA . VAL A 1 88 ? -1.787 -5.806 4.409 1.00 94.19 88 VAL A CA 1
ATOM 650 C C . VAL A 1 88 ? -1.521 -7.308 4.438 1.00 94.19 88 VAL A C 1
ATOM 652 O O . VAL A 1 88 ? -0.393 -7.756 4.653 1.00 94.19 88 VAL A O 1
ATOM 655 N N . THR A 1 89 ? -2.578 -8.072 4.185 1.00 95.62 89 THR A N 1
ATOM 656 C CA . THR A 1 89 ? -2.575 -9.535 4.069 1.00 95.62 89 THR A CA 1
ATOM 657 C C . THR A 1 89 ? -2.717 -9.994 2.624 1.00 95.62 89 THR A C 1
ATOM 659 O O . THR A 1 89 ? -2.267 -11.089 2.291 1.00 95.62 89 THR A O 1
ATOM 662 N N . ASP A 1 90 ? -3.282 -9.143 1.764 1.00 95.88 90 ASP A N 1
ATOM 663 C CA . ASP A 1 90 ? -3.618 -9.464 0.381 1.00 95.88 90 ASP A CA 1
ATOM 664 C C . ASP A 1 90 ? -2.985 -8.447 -0.576 1.00 95.88 90 ASP A C 1
ATOM 666 O O . ASP A 1 90 ? -3.330 -7.261 -0.573 1.00 95.88 90 ASP A O 1
ATOM 670 N N . LEU A 1 91 ? -2.064 -8.914 -1.419 1.00 92.75 91 LEU A N 1
ATOM 671 C CA . LEU A 1 91 ? -1.371 -8.092 -2.408 1.00 92.75 91 LEU A CA 1
ATOM 672 C C . LEU A 1 91 ? -1.518 -8.694 -3.803 1.00 92.75 91 LEU A C 1
ATOM 674 O O . LEU A 1 91 ? -1.145 -9.842 -4.043 1.00 92.75 91 LEU A O 1
ATOM 678 N N . ILE A 1 92 ? -2.021 -7.889 -4.737 1.00 92.56 92 ILE A N 1
ATOM 679 C CA . ILE A 1 92 ? -2.100 -8.243 -6.154 1.00 92.56 92 ILE A CA 1
ATOM 680 C C . ILE A 1 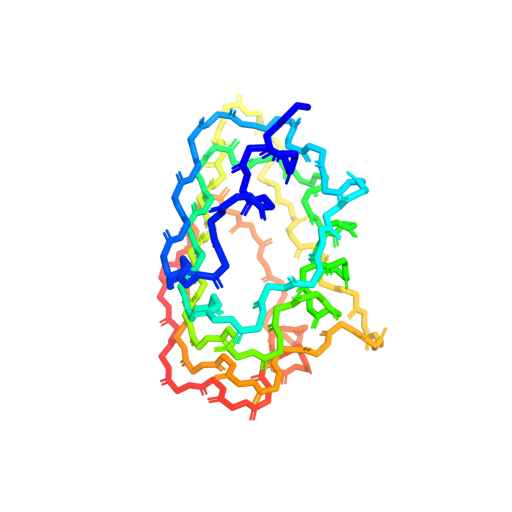92 ? -1.268 -7.254 -6.965 1.00 92.56 92 ILE A C 1
ATOM 682 O O . ILE A 1 92 ? -1.557 -6.057 -6.963 1.00 92.56 92 ILE A O 1
ATOM 686 N N . LEU A 1 93 ? -0.274 -7.758 -7.691 1.00 88.50 93 LEU A N 1
ATOM 687 C CA . LEU A 1 93 ? 0.553 -6.983 -8.614 1.00 88.50 93 LEU A CA 1
ATOM 688 C C . LEU A 1 93 ? 0.355 -7.505 -10.038 1.00 88.50 93 LEU A C 1
ATOM 690 O O . LEU A 1 93 ? 0.188 -8.702 -10.250 1.00 88.50 93 LEU A O 1
ATOM 694 N N . SER A 1 94 ? 0.300 -6.630 -11.038 1.00 88.19 94 SER A N 1
ATOM 695 C CA . SER A 1 94 ? 0.152 -7.056 -12.437 1.00 88.19 94 SER A CA 1
ATOM 696 C C . SER A 1 94 ? 0.828 -6.080 -13.386 1.00 88.19 94 SER A C 1
ATOM 698 O O . SER A 1 94 ? 0.616 -4.874 -13.272 1.00 88.19 94 SER A O 1
ATOM 700 N N . GLY A 1 95 ? 1.594 -6.589 -14.349 1.00 84.31 95 GLY A N 1
ATOM 701 C CA . GLY A 1 95 ? 2.255 -5.769 -15.366 1.00 84.31 95 GLY A CA 1
ATOM 702 C C . GLY A 1 95 ? 3.531 -5.080 -14.873 1.00 84.31 95 GLY A C 1
ATOM 703 O O . GLY A 1 95 ? 3.961 -4.098 -15.473 1.00 84.31 95 GLY A O 1
ATOM 704 N N . CYS A 1 96 ? 4.141 -5.572 -13.790 1.00 80.62 96 CYS A N 1
ATOM 705 C CA . CYS A 1 96 ? 5.387 -5.037 -13.236 1.00 80.62 96 CYS A CA 1
ATOM 706 C C . CYS A 1 96 ? 6.370 -6.147 -12.860 1.00 80.62 96 CYS A C 1
ATOM 708 O O . CYS A 1 96 ? 5.982 -7.273 -12.559 1.00 80.62 96 CYS A O 1
ATOM 710 N N . ARG A 1 97 ? 7.659 -5.807 -12.799 1.00 81.88 97 ARG A N 1
ATOM 711 C CA . ARG A 1 97 ? 8.672 -6.647 -12.148 1.00 81.88 97 ARG A CA 1
ATOM 712 C C . ARG A 1 97 ? 8.845 -6.157 -10.727 1.00 81.88 97 ARG A C 1
ATOM 714 O O . ARG A 1 97 ? 9.028 -4.964 -10.519 1.00 81.88 97 ARG A O 1
ATOM 721 N N . VAL A 1 98 ? 8.839 -7.065 -9.766 1.00 80.75 98 VAL A N 1
ATOM 722 C CA . VAL A 1 98 ? 9.100 -6.735 -8.367 1.00 80.75 98 VAL A CA 1
ATOM 723 C C . VAL A 1 98 ? 10.173 -7.657 -7.813 1.00 80.75 98 VAL A C 1
ATOM 725 O O . VAL A 1 98 ? 10.241 -8.832 -8.177 1.00 80.75 98 VAL A O 1
ATOM 728 N N . ASP A 1 99 ? 11.025 -7.120 -6.946 1.00 83.06 99 ASP A N 1
ATOM 729 C CA . ASP A 1 99 ? 11.931 -7.941 -6.158 1.00 83.0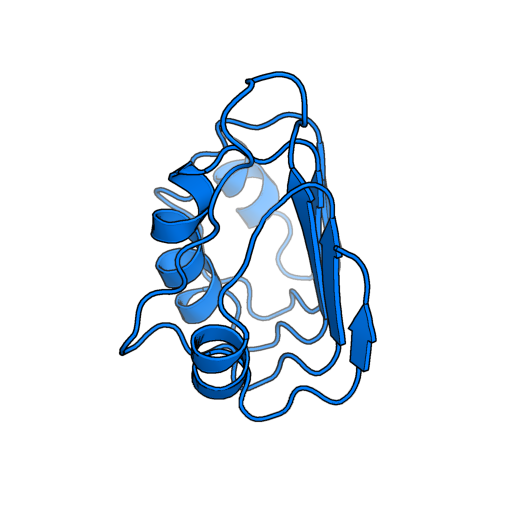6 99 ASP A CA 1
ATOM 730 C C . ASP A 1 99 ? 11.159 -8.599 -5.007 1.00 83.06 99 ASP A C 1
ATOM 732 O O . ASP A 1 99 ? 10.620 -7.928 -4.124 1.00 83.06 99 ASP A O 1
ATOM 736 N N . MET A 1 100 ? 11.121 -9.931 -5.007 1.00 80.00 100 MET A N 1
ATOM 737 C CA . MET A 1 100 ? 10.441 -10.708 -3.969 1.00 80.00 100 MET A CA 1
ATOM 738 C C . MET A 1 100 ? 11.076 -10.508 -2.585 1.00 80.00 100 MET A C 1
ATOM 740 O O . MET A 1 100 ? 10.370 -10.607 -1.581 1.00 80.00 100 MET A O 1
ATOM 744 N N . GLY A 1 101 ? 12.376 -10.188 -2.510 1.00 81.88 101 GLY A N 1
ATOM 745 C CA . GLY A 1 101 ? 13.032 -9.846 -1.245 1.00 81.88 101 GLY A CA 1
ATOM 746 C C . GLY A 1 101 ? 12.432 -8.586 -0.620 1.00 81.88 101 GLY A C 1
ATOM 747 O O . GLY A 1 101 ? 12.101 -8.566 0.566 1.00 81.88 101 GLY A O 1
ATOM 748 N N . SER A 1 102 ? 12.200 -7.572 -1.449 1.00 81.81 102 SER A N 1
ATOM 749 C CA . SER A 1 102 ? 11.558 -6.320 -1.052 1.00 81.81 102 SER A CA 1
ATOM 750 C C . SER A 1 102 ? 10.093 -6.515 -0.619 1.00 81.81 102 SER A C 1
ATOM 752 O O . SER A 1 102 ? 9.650 -5.891 0.343 1.00 81.81 102 SER A O 1
ATOM 754 N N . ILE A 1 103 ? 9.344 -7.432 -1.252 1.00 85.56 103 ILE A N 1
ATOM 755 C CA . ILE A 1 103 ? 7.956 -7.761 -0.853 1.00 85.56 103 ILE A CA 1
ATOM 756 C C . ILE A 1 103 ? 7.899 -8.273 0.588 1.00 85.56 103 ILE A C 1
ATOM 758 O O . ILE A 1 103 ? 7.096 -7.788 1.385 1.00 85.56 103 ILE A O 1
ATOM 762 N N . ALA A 1 104 ? 8.766 -9.224 0.939 1.00 82.94 104 ALA A N 1
ATOM 763 C CA . ALA A 1 104 ? 8.787 -9.802 2.281 1.00 82.94 104 ALA A CA 1
ATOM 764 C C . ALA A 1 104 ? 9.099 -8.757 3.369 1.00 82.94 104 ALA A C 1
ATOM 766 O O . ALA A 1 104 ? 8.612 -8.868 4.493 1.00 82.94 104 ALA A O 1
ATOM 767 N N . GLN A 1 105 ? 9.887 -7.730 3.036 1.00 85.06 105 GLN A N 1
ATOM 768 C CA . GLN A 1 105 ? 10.227 -6.644 3.956 1.00 85.06 105 GLN A CA 1
ATOM 769 C C . GLN A 1 105 ? 9.094 -5.625 4.105 1.00 85.06 105 GLN A C 1
ATOM 771 O O . GLN A 1 105 ? 8.820 -5.180 5.217 1.00 85.06 105 GLN A O 1
ATOM 776 N N . SER A 1 106 ? 8.420 -5.262 3.011 1.00 87.69 106 SER A N 1
ATOM 777 C CA . SER A 1 106 ? 7.355 -4.252 3.032 1.00 87.69 106 SER A CA 1
ATOM 778 C C . SER A 1 106 ? 6.014 -4.782 3.549 1.00 87.69 106 SER A C 1
ATOM 780 O O . SER A 1 106 ? 5.229 -4.007 4.097 1.00 87.69 106 SER A O 1
ATOM 782 N N . PHE A 1 107 ? 5.748 -6.085 3.410 1.00 90.19 107 PHE A N 1
ATOM 783 C CA . PHE A 1 107 ? 4.467 -6.713 3.753 1.00 90.19 107 PHE A CA 1
ATOM 784 C C . PHE A 1 107 ? 4.653 -7.865 4.762 1.00 90.19 107 PHE A C 1
ATOM 786 O O . PHE A 1 107 ? 4.487 -9.036 4.418 1.00 90.19 107 PHE A O 1
ATOM 793 N N . PRO A 1 108 ? 4.973 -7.572 6.037 1.00 88.12 108 PRO A N 1
ATOM 794 C CA . PRO A 1 108 ? 5.351 -8.589 7.027 1.00 88.12 108 PRO A CA 1
ATOM 795 C C . PRO A 1 108 ? 4.214 -9.546 7.429 1.00 88.12 108 PRO A C 1
ATOM 797 O O . PRO A 1 108 ? 4.462 -10.543 8.104 1.00 88.12 108 PRO A O 1
ATOM 800 N N . ARG A 1 109 ? 2.964 -9.237 7.060 1.00 91.75 109 ARG A N 1
ATOM 801 C CA . ARG A 1 109 ? 1.775 -10.060 7.335 1.00 91.75 109 ARG A CA 1
ATOM 802 C C . ARG A 1 109 ? 1.121 -10.624 6.075 1.00 91.75 109 ARG A C 1
ATOM 804 O O . ARG A 1 109 ? -0.012 -11.092 6.145 1.00 91.75 109 ARG A O 1
ATOM 811 N N . LEU A 1 110 ? 1.814 -10.586 4.938 1.00 91.50 110 LEU A N 1
ATOM 812 C CA . LEU A 1 110 ? 1.259 -11.050 3.675 1.00 91.50 110 LEU A CA 1
ATOM 813 C C . LEU A 1 110 ? 0.956 -12.552 3.724 1.00 91.50 110 LEU A C 1
ATOM 815 O O . LEU A 1 110 ? 1.845 -13.364 3.980 1.00 91.50 110 LEU A O 1
ATOM 819 N N . THR A 1 111 ? -0.294 -12.919 3.456 1.00 92.62 111 THR A N 1
ATOM 820 C CA . THR A 1 111 ? -0.750 -14.316 3.389 1.00 92.62 111 THR A CA 1
ATOM 821 C C . THR A 1 111 ? -1.200 -14.702 1.986 1.00 92.62 111 THR A C 1
ATOM 823 O O . THR A 1 111 ? -1.075 -15.867 1.612 1.00 92.62 111 THR A O 1
ATOM 826 N N . HIS A 1 112 ? -1.645 -13.731 1.185 1.00 92.12 112 HIS A N 1
ATOM 827 C CA . HIS A 1 112 ? -2.007 -13.930 -0.211 1.00 92.12 112 HIS A CA 1
ATOM 828 C C . HIS A 1 112 ? -1.242 -12.965 -1.111 1.00 92.12 112 HIS A C 1
ATOM 830 O O . HIS A 1 112 ? -1.341 -11.744 -0.993 1.00 92.12 112 HIS A O 1
ATOM 836 N N . PHE A 1 113 ? -0.508 -13.542 -2.055 1.00 90.81 113 PHE A N 1
ATOM 837 C CA . PHE A 1 113 ? 0.189 -12.819 -3.106 1.00 90.81 113 PHE A CA 1
ATOM 838 C C . PHE A 1 113 ? -0.274 -13.341 -4.464 1.00 90.81 113 PHE A C 1
ATOM 840 O O . PHE A 1 113 ? -0.288 -14.554 -4.687 1.00 90.81 113 PHE A O 1
ATOM 847 N N . GLY A 1 114 ? -0.672 -12.439 -5.360 1.00 86.38 114 GLY A N 1
ATOM 848 C CA . GLY A 1 114 ? -1.192 -12.795 -6.675 1.00 86.38 114 GLY A CA 1
ATOM 849 C C . GLY A 1 114 ? -0.694 -11.890 -7.796 1.00 86.38 114 GLY A C 1
ATOM 850 O O . GLY A 1 114 ? -0.515 -10.689 -7.617 1.00 86.38 114 GLY A O 1
ATOM 851 N N . GLY A 1 115 ? -0.560 -12.489 -8.979 1.00 74.00 115 GLY A N 1
ATOM 852 C CA . GLY A 1 115 ? -0.177 -11.814 -10.217 1.00 74.00 115 GLY A CA 1
ATOM 853 C C . GLY A 1 115 ? 1.330 -11.589 -10.381 1.00 74.00 115 GLY A C 1
ATOM 854 O O . GLY A 1 115 ? 2.097 -11.722 -9.431 1.00 74.00 115 GLY A O 1
ATOM 855 N N . VAL A 1 116 ? 1.723 -11.326 -11.631 1.00 60.66 116 VAL A N 1
ATOM 856 C CA . VAL A 1 116 ? 3.030 -10.834 -12.106 1.00 60.66 116 VAL A CA 1
ATOM 857 C C . VAL A 1 116 ? 2.809 -10.148 -13.451 1.00 60.66 116 VAL A C 1
ATOM 859 O O . VAL A 1 116 ? 2.396 -10.844 -14.402 1.00 60.66 116 VAL A O 1
#

Foldseek 3Di:
DVQVVCVVVQQDQEDADEDDVPDLVPRAQNANHQYYAYAADALVCQVVLLSCQVRHLNHAEYHYHHDLPDPPQNENDHDQPRSANARHQYYEYESHHYDPVSVCRRYVNHNYYYYD

Secondary structure (DSSP, 8-state):
-HHHHHTT-TT--EEEEES-----TTPPP-TT--EEEEEEE-TTHHHHHHHHHHH-TT--EEEEEE---SSS-EEE---SSS---TT--EEEEESEEE-HHHHHHH-TT--EEE--

InterPro domains:
  IPR032675 Leucine-rich repeat domain superfamily [G3DSA:3.80.10.10] (11-114)

Organism: NC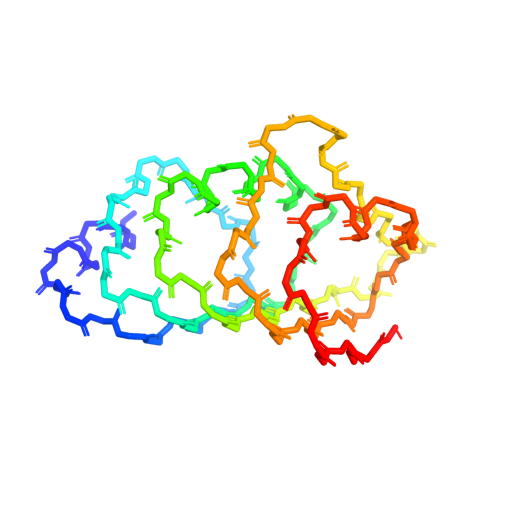BI:txid201153

Radius of gyration: 13.44 Å; chains: 1; bounding box: 30×32×32 Å

Sequence (116 aa):
MLWAALGTYPDVQTLAVTYSSFDFSGMPEMDSLTRLSLAQCSAEIAGSLVTISNRCPQLAAMKLSFTTNDETVSQLTLPPTGCLFPAVTDLILSGCRVDMGSIAQSFPRLTHFGGV